Protein AF-A0A943XCW9-F1 (afdb_monomer)

Nearest PDB structures (foldseek):
  4oaa-assembly1_B  TM=2.808E-01  e=7.211E+00  Escherichia coli str. K-12 substr. DH10B
  2y44-assembly1_A  TM=1.946E-01  e=3.742E+00  Trypanosoma congolense

Foldseek 3Di:
DPPQDDQDLLLQVLLVLLVVLLVLLLVLLLVLLQVVLVVCCVPPNNVRSVVSSVVSVVLSVVLSVLSVLLSVLSVCLLPLCLLVSLVSLLVSLVVQLVSSVVSPRPSSVVSSVSSNVSSVSSNVSNVRD

Structure (mmCIF, N/CA/C/O backbone):
data_AF-A0A943XCW9-F1
#
_entry.id   AF-A0A943XCW9-F1
#
loop_
_atom_site.group_PDB
_atom_site.id
_atom_site.type_symbol
_atom_site.label_atom_id
_atom_site.label_alt_id
_atom_site.label_comp_id
_atom_site.label_asym_id
_atom_site.label_entity_id
_atom_site.label_seq_id
_atom_site.pdbx_PDB_ins_code
_atom_site.Cartn_x
_atom_site.Cartn_y
_atom_site.Cartn_z
_atom_site.occupancy
_atom_site.B_iso_or_equiv
_atom_site.auth_seq_id
_atom_site.auth_comp_id
_atom_site.auth_asym_id
_atom_site.auth_atom_id
_atom_site.pdbx_PDB_model_num
ATOM 1 N N . MET A 1 1 ? -22.530 2.216 38.424 1.00 39.50 1 MET A N 1
ATOM 2 C CA . MET A 1 1 ? -21.867 3.118 37.458 1.00 39.50 1 MET A CA 1
ATOM 3 C C . MET A 1 1 ? -21.415 2.290 36.265 1.00 39.50 1 MET A C 1
ATOM 5 O O . MET A 1 1 ? -20.456 1.539 36.386 1.00 39.50 1 MET A O 1
ATOM 9 N N . SER A 1 2 ? -22.151 2.334 35.153 1.00 43.56 2 SER A N 1
ATOM 10 C CA . SER A 1 2 ? -21.731 1.692 33.904 1.00 43.56 2 SER A CA 1
ATOM 11 C C . SER A 1 2 ? -20.503 2.428 33.376 1.00 43.56 2 SER A C 1
ATOM 13 O O . SER A 1 2 ? -20.595 3.605 33.035 1.00 43.56 2 SER A O 1
ATOM 15 N N . GLN A 1 3 ? -19.353 1.760 33.345 1.00 49.34 3 GLN A N 1
ATOM 16 C CA . GLN A 1 3 ? -18.150 2.270 32.693 1.00 49.34 3 GLN A CA 1
ATOM 17 C C . GLN A 1 3 ? -18.465 2.497 31.207 1.00 49.34 3 GLN A C 1
ATOM 19 O O . GLN A 1 3 ? -18.505 1.541 30.432 1.00 49.34 3 GLN A O 1
ATOM 24 N N . GLN A 1 4 ? -18.740 3.743 30.814 1.00 55.06 4 GLN A N 1
ATOM 25 C CA . GLN A 1 4 ? -18.836 4.123 29.408 1.00 55.06 4 GLN A CA 1
ATOM 26 C C . GLN A 1 4 ? -17.469 3.853 28.774 1.00 55.06 4 GLN A C 1
ATOM 28 O O . GLN A 1 4 ? -16.494 4.555 29.031 1.00 55.06 4 GLN A O 1
ATOM 33 N N . LYS A 1 5 ? -17.369 2.778 27.989 1.00 61.38 5 LYS A N 1
ATOM 34 C CA . LYS A 1 5 ? -16.146 2.460 27.253 1.00 61.38 5 LYS A CA 1
ATOM 35 C C . LYS A 1 5 ? -15.984 3.491 26.141 1.00 61.38 5 LYS A C 1
ATOM 37 O O . LYS A 1 5 ? -16.638 3.390 25.108 1.00 61.38 5 LYS A O 1
ATOM 42 N N . GLU A 1 6 ? -15.093 4.457 26.329 1.00 72.25 6 GLU A N 1
ATOM 43 C CA . GLU A 1 6 ? -14.782 5.431 25.284 1.00 72.25 6 GLU A CA 1
ATOM 44 C C . GLU A 1 6 ? -14.224 4.753 24.020 1.00 72.25 6 GLU A C 1
ATOM 46 O O . GLU A 1 6 ? -13.439 3.788 24.063 1.00 72.25 6 GLU A O 1
ATOM 51 N N . LYS A 1 7 ? -14.646 5.271 22.860 1.00 76.00 7 LYS A N 1
ATOM 52 C CA . LYS A 1 7 ? -14.154 4.848 21.545 1.00 76.00 7 LYS A CA 1
ATOM 53 C C . LYS A 1 7 ? -12.719 5.331 21.347 1.00 76.00 7 LYS A C 1
ATOM 55 O O . LYS A 1 7 ? -12.434 6.518 21.482 1.00 76.00 7 LYS A O 1
ATOM 60 N N . SER A 1 8 ? -11.833 4.416 20.960 1.00 81.12 8 SER A N 1
ATOM 61 C CA . SER A 1 8 ? -10.415 4.707 20.759 1.00 81.12 8 SER A CA 1
ATOM 62 C C . SER A 1 8 ? -10.177 5.622 19.560 1.00 81.12 8 SER A C 1
ATOM 64 O O . SER A 1 8 ? -10.786 5.470 18.498 1.00 81.12 8 SER A O 1
ATOM 66 N N . ASN A 1 9 ? -9.218 6.524 19.739 1.00 85.00 9 ASN A N 1
ATOM 67 C CA . ASN A 1 9 ? -8.656 7.417 18.735 1.00 85.00 9 ASN A CA 1
ATOM 68 C C . ASN A 1 9 ? -7.530 6.757 17.907 1.00 85.00 9 ASN A C 1
ATOM 70 O O . ASN A 1 9 ? -6.989 7.374 17.002 1.00 85.00 9 ASN A O 1
ATOM 74 N N . ALA A 1 10 ? -7.175 5.497 18.164 1.00 85.50 10 ALA A N 1
ATOM 75 C CA . ALA A 1 10 ? -6.108 4.828 17.417 1.00 85.50 10 ALA A CA 1
ATOM 76 C C . ALA A 1 10 ? -6.310 4.808 15.880 1.00 85.50 10 ALA A C 1
ATOM 78 O O . ALA A 1 10 ? -5.343 5.086 15.176 1.00 85.50 10 ALA A O 1
ATOM 79 N N . PRO A 1 11 ? -7.517 4.555 15.320 1.00 85.38 11 PRO A N 1
ATOM 80 C CA . PRO A 1 11 ? -7.676 4.425 13.867 1.00 85.38 11 PRO A CA 1
ATOM 81 C C . PRO A 1 11 ? -7.313 5.682 13.065 1.00 85.38 11 PRO A C 1
ATOM 83 O O . PRO A 1 11 ? -6.682 5.563 12.018 1.00 85.38 11 PRO A O 1
ATOM 86 N N . TRP A 1 12 ? -7.661 6.882 13.547 1.00 86.31 12 TRP A N 1
ATOM 87 C CA . TRP A 1 12 ? -7.362 8.130 12.827 1.00 86.31 12 TRP A CA 1
ATOM 88 C C . TRP A 1 12 ? -5.889 8.537 12.962 1.00 86.31 12 TRP A C 1
ATOM 90 O O . TRP A 1 12 ? -5.295 8.954 11.974 1.00 86.31 12 TRP A O 1
ATOM 100 N N . ILE A 1 13 ? -5.272 8.326 14.134 1.00 90.25 13 ILE A N 1
ATOM 101 C CA . ILE A 1 13 ? -3.828 8.546 14.337 1.00 90.25 13 ILE A CA 1
ATOM 102 C C . ILE A 1 13 ? -3.023 7.620 13.418 1.00 90.25 13 ILE A C 1
ATOM 104 O O . ILE A 1 13 ? -2.133 8.072 12.702 1.00 90.25 13 ILE A O 1
ATOM 108 N N . LEU A 1 14 ? -3.379 6.331 13.385 1.00 91.38 14 LEU A N 1
ATOM 109 C CA . LEU A 1 14 ? -2.773 5.361 12.473 1.00 91.38 14 LEU A CA 1
ATOM 110 C C . LEU A 1 14 ? -3.039 5.732 11.008 1.00 91.38 14 LEU A C 1
ATOM 112 O O . LEU A 1 14 ? -2.145 5.611 10.183 1.00 91.38 14 LEU A O 1
ATOM 116 N N . GLY A 1 15 ? -4.219 6.268 10.685 1.00 89.44 15 GLY A N 1
ATOM 117 C CA . GLY A 1 15 ? -4.503 6.821 9.360 1.00 89.44 15 GLY A CA 1
ATOM 118 C C . GLY A 1 15 ? -3.507 7.906 8.943 1.00 89.44 15 GLY A C 1
ATOM 119 O O . GLY A 1 15 ? -2.943 7.823 7.854 1.00 89.44 15 GLY A O 1
ATOM 120 N N . ILE A 1 16 ? -3.245 8.887 9.813 1.00 92.81 16 ILE A N 1
ATOM 121 C CA . ILE A 1 16 ? -2.288 9.976 9.547 1.00 92.81 16 ILE A CA 1
ATOM 122 C C . ILE A 1 16 ? -0.874 9.425 9.333 1.00 92.81 16 ILE A C 1
ATOM 124 O O . ILE A 1 16 ? -0.206 9.807 8.376 1.00 92.81 16 ILE A O 1
ATOM 128 N N . ILE A 1 17 ? -0.430 8.490 10.178 1.00 93.50 17 ILE A N 1
ATOM 129 C CA . ILE A 1 17 ? 0.872 7.825 10.012 1.00 93.50 17 ILE A CA 1
ATOM 130 C C . ILE A 1 17 ? 0.929 7.086 8.665 1.00 93.50 17 ILE A C 1
ATOM 132 O O . ILE A 1 17 ? 1.910 7.208 7.933 1.00 93.50 17 ILE A O 1
ATOM 136 N N . GLY A 1 18 ? -0.141 6.371 8.304 1.00 91.81 18 GLY A N 1
ATOM 137 C CA . GLY A 1 18 ? -0.268 5.685 7.019 1.00 91.81 18 GLY A CA 1
ATOM 138 C C . GLY A 1 18 ? -0.164 6.633 5.822 1.00 91.81 18 GLY A C 1
ATOM 139 O O . GLY A 1 18 ? 0.500 6.302 4.841 1.00 91.81 18 GLY A O 1
ATOM 140 N N . LEU A 1 19 ? -0.724 7.844 5.916 1.00 91.81 19 LEU A N 1
ATOM 141 C CA . LEU A 1 19 ? -0.613 8.858 4.865 1.00 91.81 19 LEU A CA 1
ATOM 142 C C . LEU A 1 19 ? 0.841 9.304 4.651 1.00 91.81 19 LEU A C 1
ATOM 144 O O . LEU A 1 19 ? 1.300 9.353 3.511 1.00 91.81 19 LEU A O 1
ATOM 148 N N . PHE A 1 20 ? 1.590 9.573 5.724 1.00 94.31 20 PHE A N 1
ATOM 149 C CA . PHE A 1 20 ? 3.015 9.908 5.603 1.00 94.31 20 PHE A CA 1
ATOM 150 C C . PHE A 1 20 ? 3.804 8.774 4.946 1.00 94.31 20 PHE A C 1
ATOM 152 O O . PHE A 1 20 ? 4.587 9.011 4.027 1.00 94.31 20 PHE A O 1
ATOM 159 N N . LEU A 1 21 ? 3.549 7.531 5.356 1.00 93.25 21 LEU A N 1
ATOM 160 C CA . LEU A 1 21 ? 4.180 6.359 4.751 1.00 93.25 21 LEU A CA 1
ATOM 161 C C . LEU A 1 21 ? 3.801 6.188 3.273 1.00 93.25 21 LEU A C 1
ATOM 163 O O . LEU A 1 21 ? 4.640 5.767 2.482 1.00 93.25 21 LEU A O 1
ATOM 167 N N . THR A 1 22 ? 2.588 6.580 2.878 1.00 91.12 22 THR A N 1
ATOM 168 C CA . THR A 1 22 ? 2.138 6.567 1.475 1.00 91.12 22 THR A CA 1
ATOM 169 C C . THR A 1 22 ? 2.955 7.532 0.613 1.00 91.12 22 THR A C 1
ATOM 171 O O . THR A 1 22 ? 3.354 7.183 -0.496 1.00 91.12 22 THR A O 1
ATOM 174 N N . ILE A 1 23 ? 3.266 8.726 1.130 1.00 90.75 23 ILE A N 1
ATOM 175 C CA . ILE A 1 23 ? 4.109 9.707 0.424 1.00 90.75 23 ILE A CA 1
ATOM 176 C C . ILE A 1 23 ? 5.522 9.144 0.216 1.00 90.75 23 ILE A C 1
ATOM 178 O O . ILE A 1 23 ? 6.063 9.207 -0.888 1.00 90.75 23 ILE A O 1
ATOM 182 N N . LEU A 1 24 ? 6.105 8.538 1.256 1.00 92.19 24 LEU A N 1
ATOM 183 C CA . LEU A 1 24 ? 7.420 7.894 1.159 1.00 92.19 24 LEU A CA 1
ATOM 184 C C . LEU A 1 24 ? 7.399 6.696 0.196 1.00 92.19 24 LEU A C 1
ATOM 186 O O . LEU A 1 24 ? 8.347 6.491 -0.562 1.00 92.19 24 LEU A O 1
ATOM 190 N N . HIS A 1 25 ? 6.316 5.916 0.208 1.00 90.69 25 HIS A N 1
ATOM 191 C CA . HIS A 1 25 ? 6.121 4.796 -0.705 1.00 90.69 25 HIS A CA 1
ATOM 192 C C . HIS A 1 25 ? 6.099 5.250 -2.165 1.00 90.69 25 HIS A C 1
ATOM 194 O O . HIS A 1 25 ? 6.786 4.641 -2.978 1.00 90.69 25 HIS A O 1
ATOM 200 N N . PHE A 1 26 ? 5.398 6.341 -2.490 1.00 90.12 26 PHE A N 1
ATOM 201 C CA . PHE A 1 26 ? 5.364 6.880 -3.853 1.00 90.12 26 PHE A CA 1
ATOM 202 C C . PHE A 1 26 ? 6.763 7.224 -4.376 1.00 90.12 26 PHE A C 1
ATOM 204 O O . PHE A 1 26 ? 7.130 6.799 -5.470 1.00 90.12 26 PHE A O 1
ATOM 211 N N . ALA A 1 27 ? 7.570 7.928 -3.576 1.00 90.19 27 ALA A N 1
ATOM 212 C CA . ALA A 1 27 ? 8.939 8.268 -3.957 1.00 90.19 27 ALA A CA 1
ATOM 213 C C . ALA A 1 27 ? 9.795 7.011 -4.197 1.00 90.19 27 ALA A C 1
ATOM 215 O O . ALA A 1 27 ? 10.520 6.922 -5.186 1.00 90.19 27 ALA A O 1
ATOM 216 N N . CYS A 1 28 ? 9.672 6.012 -3.319 1.00 89.62 28 CYS A N 1
ATOM 217 C CA . CYS A 1 28 ? 10.381 4.741 -3.446 1.00 89.62 28 CYS A CA 1
ATOM 218 C C . CYS A 1 28 ? 9.946 3.957 -4.697 1.00 89.62 28 CYS A C 1
ATOM 220 O O . CYS A 1 28 ? 10.796 3.479 -5.444 1.00 89.62 28 CYS A O 1
ATOM 222 N N . ALA A 1 29 ? 8.641 3.852 -4.951 1.00 88.69 29 ALA A N 1
ATOM 223 C CA . ALA A 1 29 ? 8.090 3.117 -6.085 1.00 88.69 29 ALA A CA 1
ATOM 224 C C . ALA A 1 29 ? 8.447 3.771 -7.430 1.00 88.69 29 ALA A C 1
ATOM 226 O O . ALA A 1 29 ? 8.763 3.066 -8.391 1.00 88.69 29 ALA A O 1
ATOM 227 N N . PHE A 1 30 ? 8.482 5.107 -7.483 1.00 89.06 30 PHE A N 1
ATOM 228 C CA . PHE A 1 30 ? 8.938 5.850 -8.656 1.00 89.06 30 PHE A CA 1
ATOM 229 C C . PHE A 1 30 ? 10.410 5.556 -8.976 1.00 89.06 30 PHE A C 1
ATOM 231 O O . PHE A 1 30 ? 10.737 5.199 -10.106 1.00 89.06 30 PHE A O 1
ATOM 238 N N . LEU A 1 31 ? 11.294 5.637 -7.973 1.00 89.75 31 LEU A N 1
ATOM 239 C CA . LEU A 1 31 ? 12.722 5.348 -8.146 1.00 89.75 31 LEU A CA 1
ATOM 240 C C . LEU A 1 31 ? 12.971 3.889 -8.556 1.00 89.75 31 LEU A C 1
ATOM 242 O O . LEU A 1 31 ? 13.782 3.634 -9.445 1.00 89.75 31 LEU A O 1
ATOM 246 N N . CYS A 1 32 ? 12.251 2.935 -7.957 1.00 89.38 32 CYS A N 1
ATOM 247 C CA . CYS A 1 32 ? 12.341 1.524 -8.333 1.00 89.38 32 CYS A CA 1
ATOM 248 C C . CYS A 1 32 ? 11.871 1.281 -9.773 1.00 89.38 32 CYS A C 1
ATOM 250 O O . CYS A 1 32 ? 12.554 0.582 -10.520 1.00 89.38 32 CYS A O 1
ATOM 252 N N . SER A 1 33 ? 10.747 1.878 -10.178 1.00 88.44 33 SER A N 1
ATOM 253 C CA . SER A 1 33 ? 10.219 1.743 -11.542 1.00 88.44 33 SER A CA 1
ATOM 254 C C . SER A 1 33 ? 11.174 2.348 -12.572 1.00 88.44 33 SER A C 1
ATOM 256 O O . SER A 1 33 ? 11.465 1.711 -13.581 1.00 88.44 33 SER A O 1
ATOM 258 N N . ALA A 1 34 ? 11.751 3.518 -12.278 1.00 90.00 34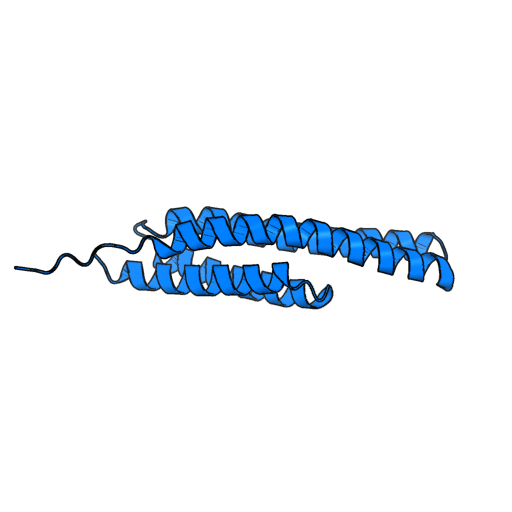 ALA A N 1
ATOM 259 C CA . ALA A 1 34 ? 12.741 4.161 -13.138 1.00 90.00 34 ALA A CA 1
ATOM 260 C C . ALA A 1 34 ? 14.026 3.324 -13.284 1.00 90.00 34 ALA A C 1
ATOM 262 O O . ALA A 1 34 ? 14.530 3.154 -14.394 1.00 90.00 34 ALA A O 1
ATOM 263 N N . GLY A 1 35 ? 14.543 2.758 -12.188 1.00 90.69 35 GLY A N 1
ATOM 264 C CA . GLY A 1 35 ? 15.734 1.901 -12.227 1.00 90.69 35 GLY A CA 1
ATOM 265 C C . GLY A 1 35 ? 15.515 0.607 -13.019 1.00 90.69 35 GLY A C 1
ATOM 266 O O . GLY A 1 35 ? 16.375 0.190 -13.803 1.00 90.69 35 GLY A O 1
ATOM 267 N N . LEU A 1 36 ? 14.340 -0.011 -12.867 1.00 89.12 36 LEU A N 1
ATOM 268 C CA . LEU A 1 36 ? 13.980 -1.215 -13.613 1.00 89.12 36 LEU A CA 1
ATOM 269 C C . LEU A 1 36 ? 13.779 -0.912 -15.106 1.00 89.12 36 LEU A C 1
ATOM 271 O O . LEU A 1 36 ? 14.268 -1.660 -15.954 1.00 89.12 36 LEU A O 1
ATOM 275 N N . ALA A 1 37 ? 13.131 0.213 -15.426 1.00 91.75 37 ALA A N 1
ATOM 276 C CA . ALA A 1 37 ? 12.968 0.689 -16.794 1.00 91.75 37 ALA A CA 1
ATOM 277 C C . ALA A 1 37 ? 14.327 0.951 -17.461 1.00 91.75 37 ALA A C 1
ATOM 279 O O . ALA A 1 37 ? 14.564 0.445 -18.553 1.00 91.75 37 ALA A O 1
ATOM 280 N N . ALA A 1 38 ? 15.262 1.631 -16.788 1.00 92.69 38 ALA A N 1
ATOM 281 C CA . ALA A 1 38 ? 16.605 1.886 -17.318 1.00 92.69 38 ALA A CA 1
ATOM 282 C C . ALA A 1 38 ? 17.374 0.590 -17.636 1.00 92.69 38 ALA A C 1
ATOM 284 O O . ALA A 1 38 ? 18.032 0.487 -18.671 1.00 92.69 38 ALA A O 1
ATOM 285 N N . THR A 1 39 ? 17.238 -0.430 -16.782 1.00 92.75 39 THR A N 1
ATOM 286 C CA . THR A 1 39 ? 17.830 -1.754 -17.030 1.00 92.75 39 THR A CA 1
ATOM 287 C C . THR A 1 39 ? 17.241 -2.389 -18.290 1.00 92.75 39 THR A C 1
ATOM 289 O O . THR A 1 39 ? 17.974 -2.932 -19.113 1.00 92.75 39 THR A O 1
ATOM 292 N N . LYS A 1 40 ? 15.923 -2.273 -18.480 1.00 94.19 40 LYS A N 1
ATOM 293 C CA . LYS A 1 40 ? 15.228 -2.794 -19.660 1.00 94.19 40 LYS A CA 1
ATOM 294 C C . LYS A 1 40 ? 15.573 -2.049 -20.940 1.00 94.19 40 LYS A C 1
ATOM 296 O O . LYS A 1 40 ? 15.718 -2.698 -21.970 1.00 94.19 40 LYS A O 1
ATOM 301 N N . VAL A 1 41 ? 15.797 -0.737 -20.873 1.00 94.50 41 VAL A N 1
ATOM 302 C CA . VAL A 1 41 ? 16.340 0.022 -22.008 1.00 94.50 41 VAL A CA 1
ATOM 303 C C . VAL A 1 41 ? 17.706 -0.532 -22.416 1.00 94.50 41 VAL A C 1
ATOM 305 O O . VAL A 1 41 ? 17.937 -0.771 -23.598 1.00 94.50 41 VAL A O 1
ATOM 308 N N . ALA A 1 42 ? 18.586 -0.806 -21.448 1.00 94.06 42 ALA A N 1
ATOM 309 C CA . ALA A 1 42 ? 19.928 -1.315 -21.721 1.00 94.06 42 ALA A CA 1
ATOM 310 C C . ALA A 1 42 ? 19.946 -2.738 -22.315 1.00 94.06 42 ALA A C 1
ATOM 312 O O . ALA A 1 42 ? 20.848 -3.054 -23.088 1.00 94.06 42 ALA A O 1
ATOM 313 N N . THR A 1 43 ? 18.983 -3.599 -21.966 1.00 95.12 43 THR A N 1
ATOM 314 C CA . THR A 1 43 ? 18.965 -5.006 -22.413 1.00 95.12 43 THR A CA 1
ATOM 315 C C . THR A 1 43 ? 18.042 -5.281 -23.598 1.00 95.12 43 THR A C 1
ATOM 317 O O . THR A 1 43 ? 18.304 -6.193 -24.375 1.00 95.12 43 THR A O 1
ATOM 320 N N . GLU A 1 44 ? 16.933 -4.551 -23.711 1.00 93.81 44 GLU A N 1
ATOM 321 C CA . GLU A 1 44 ? 15.810 -4.859 -24.611 1.00 93.81 44 GLU A CA 1
ATOM 322 C C . GLU A 1 44 ? 15.371 -3.644 -25.459 1.00 93.81 44 GLU A C 1
ATOM 324 O O . GLU A 1 44 ? 14.487 -3.775 -26.306 1.00 93.81 44 GLU A O 1
ATOM 329 N N . GLY A 1 45 ? 16.005 -2.477 -25.280 1.00 94.75 45 GLY A N 1
ATOM 330 C CA . GLY A 1 45 ? 15.723 -1.243 -26.020 1.00 94.75 45 GLY A CA 1
ATOM 331 C C . GLY A 1 45 ? 14.627 -0.365 -25.401 1.00 94.75 45 GLY A C 1
ATOM 332 O O . GLY A 1 45 ? 13.937 -0.751 -24.456 1.00 94.75 45 GLY A O 1
ATOM 333 N N . GLU A 1 46 ? 14.459 0.846 -25.944 1.00 91.88 46 GLU A N 1
ATOM 334 C CA . GLU A 1 46 ? 13.582 1.892 -25.381 1.00 91.88 46 GLU A CA 1
ATOM 335 C C . GLU A 1 46 ? 12.128 1.436 -25.206 1.00 91.88 46 GLU A C 1
ATOM 337 O O . GLU A 1 46 ? 11.555 1.593 -24.130 1.00 91.88 46 GLU A O 1
ATOM 342 N N . ALA A 1 47 ? 11.563 0.751 -26.206 1.00 93.69 47 ALA A N 1
ATOM 343 C CA . ALA A 1 47 ? 10.180 0.275 -26.158 1.00 93.69 47 ALA A CA 1
ATOM 344 C C . ALA A 1 47 ? 9.904 -0.712 -25.003 1.00 93.69 47 ALA A C 1
ATOM 346 O O . ALA A 1 47 ? 8.774 -0.797 -24.518 1.00 93.69 47 ALA A O 1
ATOM 347 N N . ALA A 1 48 ? 10.906 -1.483 -24.566 1.00 91.50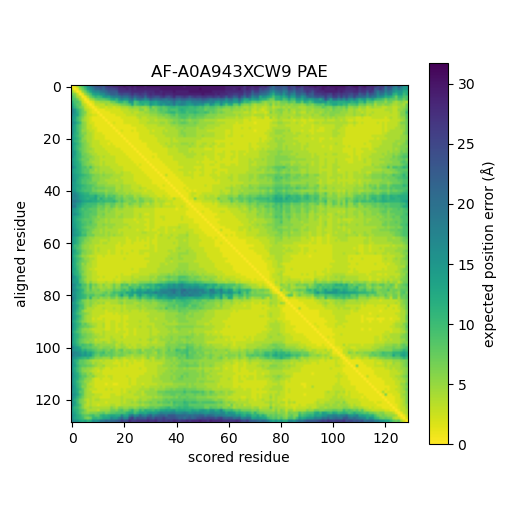 48 ALA A N 1
ATOM 348 C CA . ALA A 1 48 ? 10.779 -2.375 -23.413 1.00 91.50 48 ALA A CA 1
ATOM 349 C C . ALA A 1 48 ? 10.876 -1.609 -22.083 1.00 91.50 48 ALA A C 1
ATOM 351 O O . ALA A 1 48 ? 10.171 -1.943 -21.127 1.00 91.50 48 ALA A O 1
ATOM 352 N N . GLY A 1 49 ? 11.710 -0.566 -22.035 1.00 91.00 49 GLY A N 1
ATOM 353 C CA . GLY A 1 49 ? 11.808 0.354 -20.902 1.00 91.00 49 GLY A CA 1
ATOM 354 C C . GLY A 1 49 ? 10.507 1.111 -20.646 1.00 91.00 49 GLY A C 1
ATOM 355 O O . GLY A 1 49 ? 10.010 1.094 -19.519 1.00 91.00 49 GLY A O 1
ATOM 356 N N . ASP A 1 50 ? 9.911 1.686 -21.693 1.00 91.69 50 ASP A N 1
ATOM 357 C CA . ASP A 1 50 ? 8.657 2.445 -21.599 1.00 91.69 50 ASP A CA 1
ATOM 358 C C . ASP A 1 50 ? 7.509 1.586 -21.064 1.00 91.69 50 ASP A C 1
ATOM 360 O O . ASP A 1 50 ? 6.806 1.982 -20.132 1.00 91.69 50 ASP A O 1
ATOM 364 N N . LYS A 1 51 ? 7.371 0.354 -21.577 1.00 92.38 51 LYS A N 1
ATOM 365 C CA . LYS A 1 51 ? 6.363 -0.603 -21.095 1.00 92.38 51 LYS A CA 1
ATOM 366 C C . LYS A 1 51 ? 6.541 -0.951 -19.620 1.00 92.38 51 LYS A C 1
ATOM 368 O O . LYS A 1 51 ? 5.548 -1.094 -18.908 1.00 92.38 51 LYS A O 1
ATOM 373 N N . MET A 1 52 ? 7.783 -1.099 -19.150 1.00 90.62 52 MET A N 1
ATOM 374 C CA . MET A 1 52 ? 8.024 -1.355 -17.728 1.00 90.62 52 MET A CA 1
ATOM 375 C C . MET A 1 52 ? 7.732 -0.145 -16.856 1.00 90.62 52 MET A C 1
ATOM 377 O O . MET A 1 52 ? 7.184 -0.315 -15.768 1.00 90.62 52 MET A O 1
ATOM 381 N N . MET A 1 53 ? 8.053 1.061 -17.322 1.00 90.44 53 MET A N 1
ATOM 382 C CA . MET A 1 53 ? 7.730 2.281 -16.592 1.00 90.44 53 MET A CA 1
ATOM 383 C C . MET A 1 53 ? 6.212 2.460 -16.470 1.00 90.44 53 MET A C 1
ATOM 385 O O . MET A 1 53 ? 5.712 2.708 -15.375 1.00 90.44 53 MET A O 1
ATOM 389 N N . GLU A 1 54 ? 5.463 2.259 -17.557 1.00 91.75 54 GLU A N 1
ATOM 390 C CA . GLU A 1 54 ? 3.998 2.336 -17.558 1.00 91.75 54 GLU A CA 1
ATOM 391 C C . GLU A 1 54 ? 3.372 1.305 -16.607 1.00 91.75 54 GLU A C 1
ATOM 393 O O . GLU A 1 54 ? 2.549 1.659 -15.758 1.00 91.75 54 GLU A O 1
ATOM 398 N N . ALA A 1 55 ? 3.808 0.042 -16.681 1.00 88.75 55 ALA A N 1
ATOM 399 C CA . ALA A 1 55 ? 3.325 -1.014 -15.794 1.00 88.75 55 ALA A CA 1
ATOM 400 C C . ALA A 1 55 ? 3.658 -0.726 -14.319 1.00 88.75 55 ALA A C 1
ATOM 402 O O . ALA A 1 55 ? 2.794 -0.859 -13.446 1.00 88.75 55 ALA A O 1
ATOM 403 N N . GLY A 1 56 ? 4.890 -0.285 -14.039 1.00 88.25 56 GLY A N 1
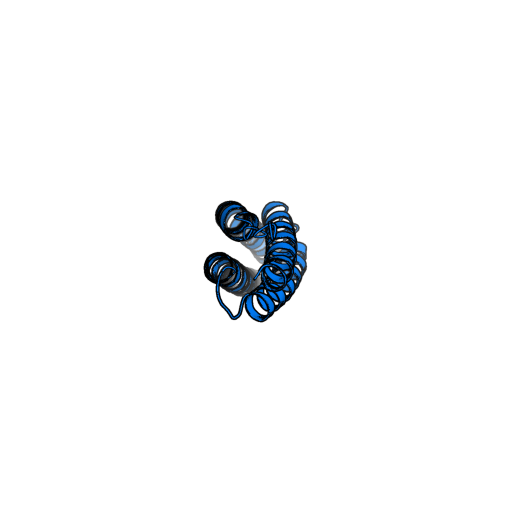ATOM 404 C CA . GLY A 1 56 ? 5.350 0.050 -12.692 1.00 88.25 56 GLY A CA 1
ATOM 405 C C . GLY A 1 56 ? 4.553 1.201 -12.070 1.00 88.25 56 GLY A C 1
ATOM 406 O O . GLY A 1 56 ? 4.046 1.120 -10.942 1.00 88.25 56 GLY A O 1
ATOM 407 N N . MET A 1 57 ? 4.340 2.260 -12.850 1.00 89.00 57 MET A N 1
ATOM 408 C CA . MET A 1 57 ? 3.540 3.408 -12.430 1.00 89.00 57 MET A CA 1
ATOM 409 C C . MET A 1 57 ? 2.061 3.049 -12.258 1.00 89.00 57 MET A C 1
ATOM 411 O O . MET A 1 57 ? 1.447 3.476 -11.279 1.00 89.00 57 MET A O 1
ATOM 415 N N . GLY A 1 58 ? 1.497 2.206 -13.129 1.00 89.19 58 GLY A N 1
ATOM 416 C CA . GLY A 1 58 ? 0.115 1.731 -13.018 1.00 89.19 58 GLY A CA 1
ATOM 417 C C . GLY A 1 58 ? -0.166 1.016 -11.693 1.00 89.19 58 GLY A C 1
ATOM 418 O O . GLY A 1 58 ? -1.129 1.343 -10.994 1.00 89.19 58 GLY A O 1
ATOM 419 N N . VAL A 1 59 ? 0.713 0.092 -11.288 1.00 87.88 59 VAL A N 1
ATOM 420 C CA . VAL A 1 59 ? 0.590 -0.589 -9.986 1.00 87.88 59 VAL A CA 1
ATOM 421 C C . VAL A 1 59 ? 0.781 0.401 -8.834 1.00 87.88 59 VAL A C 1
ATOM 423 O O . VAL A 1 59 ? 0.037 0.346 -7.856 1.00 87.88 59 VAL A O 1
ATOM 426 N N . THR A 1 60 ? 1.726 1.337 -8.951 1.00 89.44 60 THR A N 1
ATOM 427 C CA . THR A 1 60 ? 1.977 2.362 -7.923 1.00 89.44 60 THR A CA 1
ATOM 428 C C . THR A 1 60 ? 0.734 3.218 -7.664 1.00 89.44 60 THR A C 1
ATOM 430 O O . THR A 1 60 ? 0.344 3.412 -6.511 1.00 89.44 60 THR A O 1
ATOM 433 N N . TYR A 1 61 ? 0.055 3.680 -8.717 1.00 91.19 61 TYR A N 1
ATOM 434 C CA . TYR A 1 61 ? -1.183 4.450 -8.578 1.00 91.19 61 TYR A CA 1
ATOM 435 C C . TYR A 1 61 ? -2.308 3.643 -7.933 1.00 91.19 61 TYR A C 1
ATOM 437 O O . TYR A 1 61 ? -3.042 4.180 -7.102 1.00 91.19 61 TYR A O 1
ATOM 445 N N . LEU A 1 62 ? -2.423 2.354 -8.260 1.00 91.81 62 LEU A N 1
ATOM 446 C CA . LEU A 1 62 ? -3.405 1.472 -7.636 1.00 91.81 62 LEU A CA 1
ATOM 447 C C . LEU A 1 62 ? -3.141 1.308 -6.132 1.00 91.81 62 LEU A C 1
ATOM 449 O O . LEU A 1 62 ? -4.068 1.437 -5.331 1.00 91.81 62 LEU A O 1
ATOM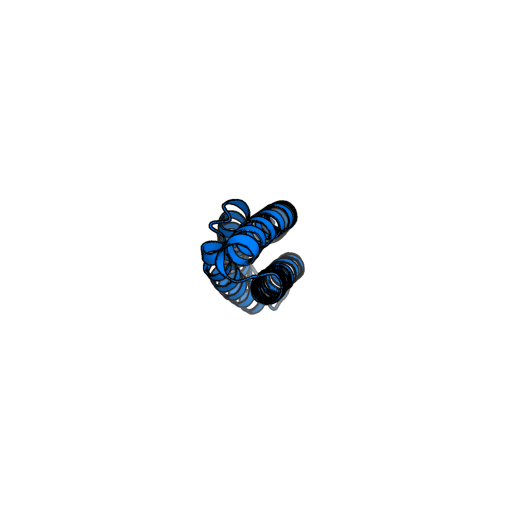 453 N N . VAL A 1 63 ? -1.884 1.095 -5.731 1.00 91.06 63 VAL A N 1
ATOM 454 C CA . VAL A 1 63 ? -1.503 0.994 -4.312 1.00 91.06 63 VAL A CA 1
ATOM 455 C C . VAL A 1 63 ? -1.804 2.293 -3.567 1.00 91.06 63 VAL A C 1
ATOM 457 O O . VAL A 1 63 ? -2.409 2.256 -2.495 1.00 91.06 63 VAL A O 1
ATOM 460 N N . ILE A 1 64 ? -1.461 3.445 -4.148 1.00 91.25 64 ILE A N 1
ATOM 461 C CA . ILE A 1 64 ? -1.754 4.758 -3.557 1.00 91.25 64 ILE A CA 1
ATOM 462 C C . ILE A 1 64 ? -3.258 4.976 -3.428 1.00 91.25 64 ILE A C 1
ATOM 464 O O . ILE A 1 64 ? -3.713 5.414 -2.374 1.00 91.25 64 ILE A O 1
ATOM 468 N N . GLY A 1 65 ? -4.041 4.624 -4.450 1.00 93.06 65 GLY A N 1
ATOM 469 C CA . GLY A 1 65 ? -5.500 4.705 -4.398 1.00 93.06 65 GLY A CA 1
ATOM 470 C C . GLY A 1 65 ? -6.082 3.904 -3.231 1.00 93.06 65 GLY A C 1
ATOM 471 O O . GLY A 1 65 ? -6.930 4.410 -2.494 1.00 93.06 65 GLY A O 1
ATOM 472 N N . ILE A 1 66 ? -5.572 2.690 -2.998 1.00 93.62 66 ILE A N 1
ATOM 473 C CA . ILE A 1 66 ? -5.972 1.851 -1.859 1.00 93.62 66 ILE A CA 1
ATOM 474 C C . ILE A 1 66 ? -5.551 2.486 -0.527 1.00 93.62 66 ILE A C 1
ATOM 476 O O . ILE A 1 66 ? -6.362 2.548 0.397 1.00 93.62 66 ILE A O 1
ATOM 480 N N . MET A 1 67 ? -4.317 2.982 -0.407 1.00 92.56 67 MET A N 1
ATOM 481 C CA . MET A 1 67 ? -3.833 3.610 0.829 1.00 92.56 67 MET A CA 1
ATOM 482 C C . MET A 1 67 ? -4.613 4.886 1.173 1.00 92.56 67 MET A C 1
ATOM 484 O O . MET A 1 67 ? -5.013 5.077 2.322 1.00 92.56 67 MET A O 1
ATOM 488 N N . VAL A 1 68 ? -4.918 5.722 0.178 1.00 93.31 68 VAL A N 1
ATOM 489 C CA . VAL A 1 68 ? -5.757 6.918 0.346 1.00 93.31 68 VAL A CA 1
ATOM 490 C C . VAL A 1 68 ? -7.177 6.533 0.758 1.00 93.31 68 VAL A C 1
ATOM 492 O O . VAL A 1 68 ? -7.736 7.143 1.671 1.00 93.31 68 VAL A O 1
ATOM 495 N N . LEU A 1 69 ? -7.757 5.488 0.161 1.00 93.62 69 LEU A N 1
ATOM 496 C CA . LEU A 1 69 ? -9.059 4.976 0.584 1.00 93.62 69 LEU A CA 1
ATOM 497 C C . LEU A 1 69 ? -9.023 4.512 2.049 1.00 93.62 69 LEU A C 1
ATOM 499 O O . LEU A 1 69 ? -9.897 4.885 2.831 1.00 93.62 69 LEU A O 1
ATOM 503 N N . CYS A 1 70 ? -7.996 3.761 2.453 1.00 92.94 70 CYS A N 1
ATOM 504 C CA . CYS A 1 70 ? -7.801 3.346 3.842 1.00 92.94 70 CYS A CA 1
ATOM 505 C C . CYS A 1 70 ? -7.649 4.544 4.793 1.00 92.94 70 CYS A C 1
ATOM 507 O O . CYS A 1 70 ? -8.228 4.531 5.878 1.00 92.94 70 CYS A O 1
ATOM 509 N N . PHE A 1 71 ? -6.935 5.596 4.381 1.00 92.62 71 PHE A N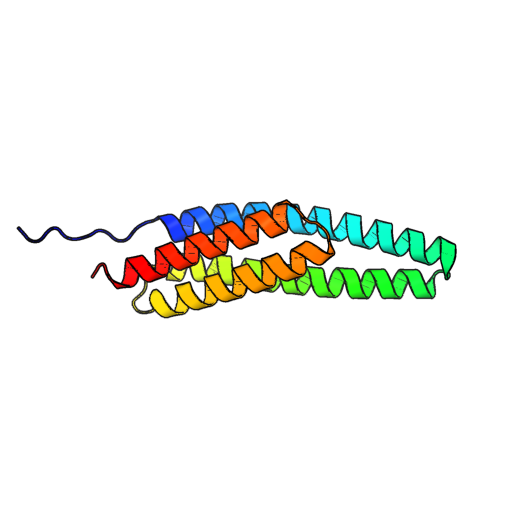 1
ATOM 510 C CA . PHE A 1 71 ? -6.824 6.850 5.131 1.00 92.62 71 PHE A CA 1
ATOM 511 C C . PHE A 1 71 ? -8.185 7.526 5.331 1.00 92.62 71 PHE A C 1
ATOM 513 O O . PHE A 1 71 ? -8.519 7.914 6.449 1.00 92.62 71 PHE A O 1
ATOM 520 N N . ILE A 1 72 ? -9.003 7.622 4.282 1.00 92.25 72 ILE A N 1
ATOM 521 C CA . ILE A 1 72 ? -10.354 8.187 4.380 1.00 92.25 72 ILE A CA 1
ATOM 522 C C . ILE A 1 72 ? -11.212 7.339 5.334 1.00 92.25 72 ILE A C 1
ATOM 524 O O . ILE A 1 72 ? -11.878 7.873 6.225 1.00 92.25 72 ILE A O 1
ATOM 528 N N . LEU A 1 73 ? -11.150 6.009 5.211 1.00 89.81 73 LEU A N 1
ATOM 529 C CA . LEU A 1 73 ? -11.880 5.075 6.074 1.00 89.81 73 LEU A CA 1
ATOM 530 C C . LEU A 1 73 ? -11.471 5.179 7.552 1.00 89.81 73 LEU A C 1
ATOM 532 O O . LEU A 1 73 ? -12.332 5.009 8.423 1.00 89.81 73 LEU A O 1
ATOM 536 N N . SER A 1 74 ? -10.217 5.533 7.856 1.00 88.88 74 SER A N 1
ATOM 537 C CA . SER A 1 74 ? -9.748 5.761 9.230 1.00 88.88 74 SER A CA 1
ATOM 538 C C . SER A 1 74 ? -10.575 6.804 9.994 1.00 88.88 74 SER A C 1
ATOM 540 O O . SER A 1 74 ? -10.767 6.657 11.204 1.00 88.88 74 SER A O 1
ATOM 542 N N . PHE A 1 75 ? -11.122 7.824 9.321 1.00 86.94 75 PHE A N 1
ATOM 543 C CA . PHE A 1 75 ? -11.983 8.835 9.956 1.00 86.94 75 PHE A CA 1
ATOM 544 C C . PHE A 1 75 ? -13.389 8.308 10.262 1.00 86.94 75 PHE A C 1
ATOM 546 O O . PHE A 1 75 ? -13.998 8.674 11.270 1.00 86.94 75 PHE A O 1
ATOM 553 N N . PHE A 1 76 ? -13.893 7.380 9.448 1.00 83.75 76 PHE A N 1
ATOM 554 C CA . PHE A 1 76 ? -15.221 6.785 9.620 1.00 83.75 76 PHE A CA 1
ATOM 555 C C . PHE A 1 76 ? -15.266 5.662 10.669 1.00 83.75 76 PHE A C 1
ATOM 557 O O . PHE A 1 76 ? -16.341 5.148 10.988 1.00 83.75 76 PHE A O 1
ATOM 564 N N . CYS A 1 77 ? -14.131 5.335 11.290 1.00 76.50 77 CYS A N 1
ATOM 565 C CA . CYS A 1 77 ? -13.993 4.271 12.288 1.00 76.50 77 CYS A CA 1
ATOM 566 C C . CYS A 1 77 ? -14.699 4.540 13.632 1.00 76.50 77 CYS A C 1
ATOM 568 O O . CYS A 1 77 ? -14.790 3.645 14.474 1.00 76.50 77 CYS A O 1
ATOM 570 N N . LYS A 1 78 ? -15.215 5.755 13.860 1.00 74.81 78 LYS A N 1
ATOM 571 C CA . LYS A 1 78 ? -16.100 6.070 15.000 1.00 74.81 78 LYS A CA 1
ATOM 572 C C . LYS A 1 78 ? -17.594 5.936 14.676 1.00 74.81 78 LYS A C 1
ATOM 574 O O . LYS A 1 78 ? -18.410 5.950 15.606 1.00 74.81 78 LYS A O 1
ATOM 579 N N . SER A 1 79 ? -17.950 5.797 13.397 1.00 77.62 79 SER A N 1
ATOM 580 C CA . SER A 1 79 ? -19.338 5.753 12.926 1.00 77.62 79 SER A CA 1
ATOM 581 C C . SER A 1 79 ? -20.064 4.460 13.327 1.00 77.62 79 SER A C 1
ATOM 583 O O . SER A 1 79 ? -19.459 3.501 13.807 1.00 77.62 79 SER A O 1
ATOM 585 N N . LYS A 1 80 ? -21.382 4.411 13.085 1.00 70.81 80 LYS A N 1
ATOM 586 C CA . LYS A 1 80 ? -22.228 3.217 13.286 1.00 70.81 80 LYS A CA 1
ATOM 587 C C . LYS A 1 80 ? -21.777 2.016 12.431 1.00 70.81 80 LYS A C 1
ATOM 589 O O . LYS A 1 80 ? -22.109 0.882 12.754 1.00 70.81 80 LYS A O 1
ATOM 594 N N . SER A 1 81 ? -20.986 2.267 11.382 1.00 81.19 81 SER A N 1
ATOM 595 C CA . SER A 1 81 ? -20.447 1.268 10.450 1.00 81.19 81 SER A CA 1
ATOM 596 C C . SER A 1 81 ? -18.973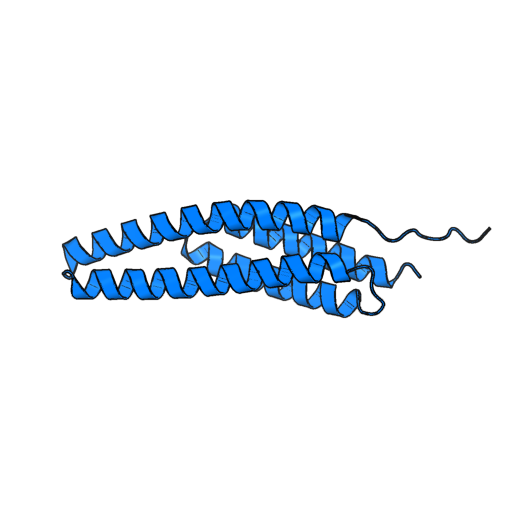 0.915 10.721 1.00 81.19 81 SER A C 1
ATOM 598 O O . SER A 1 81 ? -18.285 0.407 9.836 1.00 81.19 81 SER A O 1
ATOM 600 N N . SER A 1 82 ? -18.460 1.158 11.938 1.00 82.06 82 SER A N 1
ATOM 601 C CA . SER A 1 82 ? -17.033 0.956 12.255 1.00 82.06 82 SER A CA 1
ATOM 602 C C . SER A 1 82 ? -16.524 -0.460 11.941 1.00 82.06 82 SER A C 1
ATOM 604 O O . SER A 1 82 ? -15.384 -0.643 11.517 1.00 82.06 82 SER A O 1
ATOM 606 N N . ARG A 1 83 ? -17.387 -1.478 12.061 1.00 86.25 83 ARG A N 1
ATOM 607 C CA . ARG A 1 83 ? -17.056 -2.860 11.692 1.00 86.25 83 ARG A CA 1
ATOM 608 C C . ARG A 1 83 ? -16.746 -2.999 10.200 1.00 86.25 83 ARG A C 1
ATOM 610 O O . ARG A 1 83 ? -15.722 -3.580 9.854 1.00 86.25 83 ARG A O 1
ATOM 617 N N . THR A 1 84 ? -17.598 -2.461 9.332 1.00 87.25 84 THR A N 1
ATOM 618 C CA . THR A 1 84 ? -17.424 -2.539 7.875 1.00 87.25 84 THR A CA 1
ATOM 619 C C . THR A 1 84 ? -16.206 -1.738 7.434 1.00 87.25 84 THR A C 1
ATOM 621 O O . THR A 1 84 ? -15.385 -2.249 6.679 1.00 87.25 84 THR A O 1
ATOM 624 N N . THR A 1 85 ? -16.024 -0.524 7.969 1.00 89.50 85 THR A N 1
ATOM 625 C CA . THR A 1 85 ? -14.835 0.290 7.669 1.00 89.50 85 THR A CA 1
ATOM 626 C C . THR A 1 85 ? -13.552 -0.402 8.120 1.00 89.50 85 THR A C 1
ATOM 628 O O . THR A 1 85 ? -12.568 -0.395 7.391 1.00 89.50 85 THR A O 1
ATOM 631 N N . GLY A 1 86 ? -13.566 -1.061 9.284 1.00 88.75 86 GLY A N 1
ATOM 632 C CA . GLY A 1 86 ? -12.410 -1.798 9.787 1.00 88.75 86 GLY A CA 1
ATOM 633 C C . GLY A 1 86 ? -12.055 -3.020 8.940 1.00 88.75 86 GLY A C 1
ATOM 634 O O . GLY A 1 86 ? -10.880 -3.241 8.667 1.00 88.75 86 GLY A O 1
ATOM 635 N N . VAL A 1 87 ? -13.049 -3.779 8.463 1.00 92.56 87 VAL A N 1
ATOM 636 C CA . VAL A 1 87 ? -12.819 -4.906 7.537 1.00 92.56 87 VAL A CA 1
ATOM 637 C C . VAL A 1 87 ? -12.234 -4.417 6.211 1.00 92.56 87 VAL A C 1
ATOM 639 O O . VAL A 1 87 ? -11.257 -4.990 5.735 1.00 92.56 87 VAL A O 1
ATOM 642 N N . LEU A 1 88 ? -12.776 -3.334 5.644 1.00 93.19 88 LEU A N 1
ATOM 643 C CA . LEU A 1 88 ? -12.252 -2.740 4.411 1.00 93.19 88 LEU A CA 1
ATOM 644 C C . LEU A 1 88 ? -10.809 -2.247 4.577 1.00 93.19 88 LEU A C 1
ATOM 646 O O . LEU A 1 88 ? -9.995 -2.473 3.690 1.00 93.19 88 LEU A O 1
ATOM 650 N N . MET A 1 89 ? -10.466 -1.645 5.720 1.00 92.94 89 MET A N 1
ATOM 651 C CA . MET A 1 89 ? -9.087 -1.238 6.015 1.00 92.94 89 MET A CA 1
ATOM 652 C C . MET A 1 89 ? -8.127 -2.424 6.136 1.00 92.94 89 MET A C 1
ATOM 654 O O . MET A 1 89 ? -6.993 -2.325 5.681 1.00 92.94 89 MET A O 1
ATOM 658 N N . ILE A 1 90 ? -8.560 -3.545 6.724 1.00 94.62 90 ILE A N 1
ATOM 659 C CA . ILE A 1 90 ? -7.735 -4.761 6.799 1.00 94.62 90 ILE A CA 1
ATOM 660 C C . ILE A 1 90 ? -7.484 -5.307 5.393 1.00 94.62 90 ILE A C 1
ATOM 662 O O . ILE A 1 90 ? -6.337 -5.567 5.041 1.00 94.62 90 ILE A O 1
ATOM 666 N N . LEU A 1 91 ? -8.533 -5.438 4.576 1.00 94.94 91 LEU A N 1
ATOM 667 C CA . LEU A 1 91 ? -8.403 -5.911 3.196 1.00 94.94 91 LEU A CA 1
ATOM 668 C C . LEU A 1 91 ? -7.516 -4.974 2.369 1.00 94.94 91 LEU A C 1
ATOM 670 O O . LEU A 1 91 ? -6.589 -5.436 1.709 1.00 94.94 91 LEU A O 1
ATOM 674 N N . GLY A 1 92 ? -7.746 -3.664 2.461 1.00 93.00 92 GLY A N 1
ATOM 675 C CA . GLY A 1 92 ? -6.929 -2.662 1.785 1.00 93.00 92 GLY A CA 1
ATOM 676 C C . GLY A 1 92 ? -5.473 -2.687 2.249 1.00 93.00 92 GLY A C 1
ATOM 677 O O . GLY A 1 92 ? -4.576 -2.647 1.416 1.00 93.00 92 GLY A O 1
ATOM 678 N N . GLY A 1 93 ? -5.217 -2.838 3.552 1.00 92.56 93 GLY A N 1
ATOM 679 C CA . GLY A 1 93 ? -3.869 -2.975 4.108 1.00 92.56 93 GLY A CA 1
ATOM 680 C C . GLY A 1 93 ? -3.139 -4.231 3.622 1.00 92.56 93 GLY A C 1
ATOM 681 O O . GLY A 1 93 ? -1.963 -4.149 3.275 1.00 92.56 93 GLY A O 1
ATOM 682 N N . ILE A 1 94 ? -3.835 -5.372 3.529 1.00 94.62 94 ILE A N 1
ATOM 683 C CA . ILE A 1 94 ? -3.277 -6.623 2.987 1.00 94.62 94 ILE A CA 1
ATOM 684 C C . ILE A 1 94 ? -2.935 -6.463 1.505 1.00 94.62 94 ILE A C 1
ATOM 686 O O . ILE A 1 94 ? -1.821 -6.791 1.104 1.00 94.62 94 ILE A O 1
ATOM 690 N N . VAL A 1 95 ? -3.862 -5.941 0.696 1.00 93.12 95 VAL A N 1
ATOM 691 C CA . VAL A 1 95 ? -3.640 -5.757 -0.747 1.00 93.12 95 VAL A CA 1
ATOM 692 C C . VAL A 1 95 ? -2.517 -4.749 -0.996 1.00 93.12 95 VAL A C 1
ATOM 694 O O . VAL A 1 95 ? -1.601 -5.034 -1.763 1.00 93.12 95 VAL A O 1
ATOM 697 N N . ALA A 1 96 ? -2.536 -3.604 -0.310 1.00 90.50 96 ALA A N 1
ATOM 698 C CA . ALA A 1 96 ? -1.491 -2.590 -0.422 1.00 90.50 96 ALA A CA 1
ATOM 699 C C . ALA A 1 96 ? -0.120 -3.130 0.013 1.00 90.50 96 ALA A C 1
ATOM 701 O O . ALA A 1 96 ? 0.876 -2.886 -0.666 1.00 90.50 96 ALA A O 1
ATOM 702 N N . GLY A 1 97 ? -0.063 -3.905 1.101 1.00 90.62 97 GLY A N 1
ATOM 703 C CA . GLY A 1 97 ? 1.161 -4.558 1.564 1.00 90.62 97 GLY A CA 1
ATOM 704 C C . GLY A 1 97 ? 1.690 -5.589 0.564 1.00 90.62 97 GLY A C 1
ATOM 705 O O . GLY A 1 97 ? 2.861 -5.537 0.200 1.00 90.62 97 GLY A O 1
ATOM 706 N N . ALA A 1 98 ? 0.827 -6.474 0.056 1.00 89.56 98 ALA A N 1
ATOM 707 C CA . ALA A 1 98 ? 1.201 -7.497 -0.921 1.00 89.56 98 ALA A CA 1
ATOM 708 C C . ALA A 1 98 ? 1.739 -6.887 -2.224 1.00 89.56 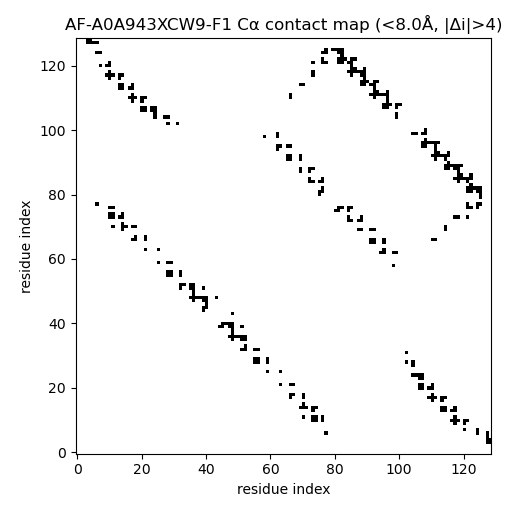98 ALA A C 1
ATOM 710 O O . ALA A 1 98 ? 2.752 -7.341 -2.749 1.00 89.56 98 AL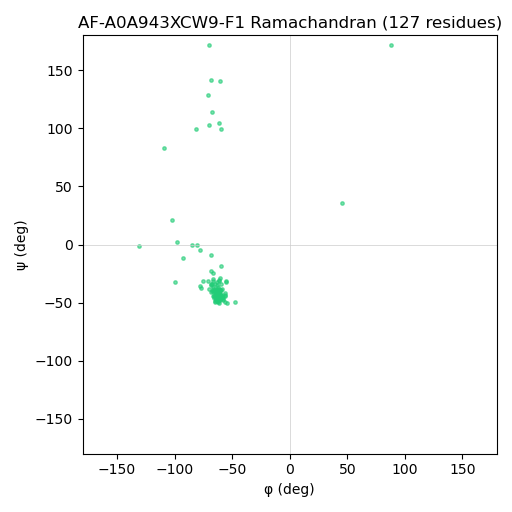A A O 1
ATOM 711 N N . LEU A 1 99 ? 1.106 -5.823 -2.720 1.00 87.81 99 LEU A N 1
ATOM 712 C CA . LEU A 1 99 ? 1.582 -5.103 -3.902 1.00 87.81 99 LEU A CA 1
ATOM 713 C C . LEU A 1 99 ? 2.867 -4.310 -3.621 1.00 87.81 99 LEU A C 1
ATOM 715 O O . LEU A 1 99 ? 3.729 -4.210 -4.489 1.00 87.81 99 LEU A O 1
ATOM 719 N N . SER A 1 100 ? 3.052 -3.811 -2.396 1.00 87.62 100 SER A N 1
ATOM 720 C CA . SER A 1 100 ? 4.295 -3.142 -1.984 1.00 87.62 100 SER A CA 1
ATOM 721 C C . SER A 1 100 ? 5.497 -4.094 -1.929 1.00 87.62 100 SER A C 1
ATOM 723 O O . SER A 1 100 ? 6.630 -3.635 -2.090 1.00 87.62 100 SER A O 1
ATOM 725 N N . CYS A 1 101 ? 5.276 -5.407 -1.757 1.00 85.19 101 CYS A N 1
ATOM 726 C CA . CYS A 1 101 ? 6.336 -6.418 -1.847 1.00 85.19 101 CYS A CA 1
ATOM 727 C C . CYS A 1 101 ? 6.990 -6.459 -3.233 1.00 85.19 101 CYS A C 1
ATOM 729 O O . CYS A 1 101 ? 8.184 -6.732 -3.314 1.00 85.19 101 CYS A O 1
ATOM 731 N N . VAL A 1 102 ? 6.245 -6.160 -4.306 1.00 77.38 102 VAL A N 1
ATOM 732 C CA . VAL A 1 102 ? 6.770 -6.155 -5.686 1.00 77.38 102 VAL A CA 1
ATOM 733 C C . VAL A 1 102 ? 7.914 -5.147 -5.835 1.00 77.38 102 VAL A C 1
ATOM 735 O O . VAL A 1 102 ? 8.886 -5.409 -6.535 1.00 77.38 102 VAL A O 1
ATOM 738 N N . TYR A 1 103 ? 7.830 -4.029 -5.114 1.00 72.75 103 TYR A N 1
ATOM 739 C CA . TYR A 1 103 ? 8.844 -2.972 -5.104 1.00 72.75 103 TYR A CA 1
ATOM 740 C C . TYR A 1 103 ? 9.815 -3.067 -3.924 1.00 72.75 103 TYR A C 1
ATOM 742 O O . TYR A 1 103 ? 10.631 -2.166 -3.749 1.00 72.75 103 TYR A O 1
ATOM 750 N N . LEU A 1 104 ? 9.689 -4.096 -3.071 1.00 81.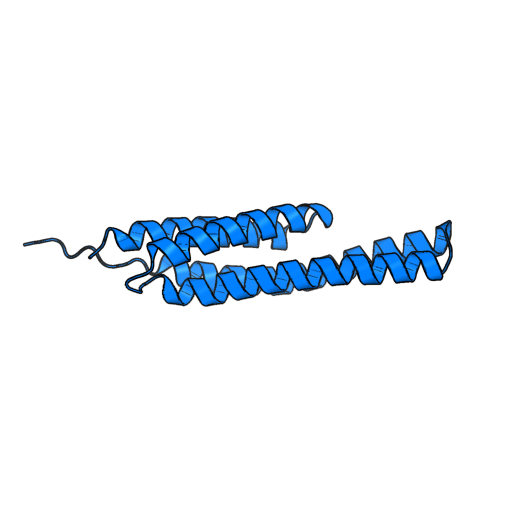06 104 LEU A N 1
ATOM 751 C CA . LEU A 1 104 ? 10.389 -4.199 -1.781 1.00 81.06 104 LEU A CA 1
ATOM 752 C C . LEU A 1 104 ? 10.329 -2.888 -0.973 1.00 81.06 104 LEU A C 1
ATOM 754 O O . LEU A 1 104 ? 11.270 -2.498 -0.279 1.00 81.06 104 LEU A O 1
ATOM 758 N N . SER A 1 105 ? 9.199 -2.186 -1.070 1.00 86.50 105 SER A N 1
ATOM 759 C CA . SER A 1 105 ? 9.061 -0.860 -0.489 1.00 86.50 105 SER A CA 1
ATOM 760 C C . SER A 1 105 ? 8.739 -0.973 0.998 1.00 86.50 105 SER A C 1
ATOM 762 O O . SER A 1 105 ? 7.585 -1.158 1.389 1.00 86.50 105 SER A O 1
ATOM 764 N N . ILE A 1 106 ? 9.766 -0.817 1.837 1.00 89.69 106 ILE A N 1
ATOM 765 C CA . ILE A 1 106 ? 9.648 -0.760 3.303 1.00 89.69 106 ILE A CA 1
ATOM 766 C C . ILE A 1 106 ? 8.531 0.196 3.768 1.00 89.69 106 ILE A C 1
ATOM 768 O O . ILE A 1 106 ? 7.702 -0.235 4.575 1.00 89.69 106 ILE A O 1
ATOM 772 N N . PRO A 1 107 ? 8.430 1.454 3.280 1.00 90.00 107 PRO A N 1
ATOM 773 C CA . PRO A 1 107 ? 7.350 2.344 3.707 1.00 90.00 107 PRO A CA 1
ATOM 774 C C . PRO A 1 107 ? 5.964 1.844 3.280 1.00 90.00 107 PRO A C 1
ATOM 776 O O . PRO A 1 107 ? 5.012 1.992 4.044 1.00 90.00 107 PRO A O 1
ATOM 779 N N . GLY A 1 108 ? 5.844 1.192 2.119 1.00 89.00 108 GLY A N 1
ATOM 780 C CA . GLY A 1 108 ? 4.575 0.612 1.674 1.00 89.00 108 GLY A CA 1
ATOM 781 C C . GLY A 1 108 ? 4.125 -0.570 2.537 1.00 89.00 108 GLY A C 1
ATOM 782 O O . GLY A 1 108 ? 2.959 -0.661 2.925 1.00 89.00 108 GLY A O 1
ATOM 783 N N . LEU A 1 109 ? 5.070 -1.425 2.938 1.00 91.38 109 LEU A N 1
ATOM 784 C CA . LEU A 1 109 ? 4.820 -2.510 3.892 1.00 91.38 109 LEU A CA 1
ATOM 785 C C . LEU A 1 109 ? 4.410 -1.972 5.263 1.00 91.38 109 LEU A C 1
ATOM 787 O O . LEU A 1 109 ? 3.424 -2.432 5.842 1.00 91.38 109 LEU A O 1
ATOM 791 N N . ALA A 1 110 ? 5.130 -0.966 5.764 1.00 93.31 110 ALA A N 1
ATOM 792 C CA . ALA A 1 110 ? 4.804 -0.310 7.022 1.00 93.31 110 ALA A CA 1
ATOM 793 C C . ALA A 1 110 ? 3.394 0.305 6.985 1.00 93.31 110 ALA A C 1
ATOM 795 O O . ALA A 1 110 ? 2.625 0.115 7.927 1.00 93.31 110 ALA A O 1
ATOM 796 N N . ALA A 1 111 ? 3.016 0.968 5.885 1.00 90.81 111 ALA A N 1
ATOM 797 C CA . ALA A 1 111 ? 1.667 1.501 5.697 1.00 90.81 111 ALA A CA 1
ATOM 798 C C . ALA A 1 111 ? 0.610 0.385 5.736 1.00 90.81 111 ALA A C 1
ATOM 800 O O . ALA A 1 111 ? -0.404 0.521 6.423 1.00 90.81 111 ALA A O 1
ATOM 801 N N . GLY A 1 112 ? 0.873 -0.747 5.073 1.00 90.94 112 GLY A N 1
ATOM 802 C CA . GLY A 1 112 ? 0.017 -1.934 5.114 1.00 90.94 112 GLY A CA 1
ATOM 803 C C . GLY A 1 112 ? -0.260 -2.411 6.543 1.00 90.94 112 GLY A C 1
ATOM 804 O O . GLY A 1 112 ? -1.423 -2.557 6.926 1.00 90.94 112 GLY A O 1
ATOM 805 N N . PHE A 1 113 ? 0.783 -2.567 7.367 1.00 93.06 113 PHE A N 1
ATOM 806 C CA . PHE A 1 113 ? 0.635 -2.942 8.780 1.00 93.06 113 PHE A CA 1
ATOM 807 C C . PHE A 1 113 ? -0.138 -1.900 9.591 1.00 93.06 113 PHE A C 1
ATOM 809 O O . PHE A 1 113 ? -1.014 -2.257 10.381 1.00 93.06 113 PHE A O 1
ATOM 816 N N . VAL A 1 114 ? 0.147 -0.614 9.385 1.00 94.25 114 VAL A N 1
ATOM 817 C CA . VAL A 1 114 ? -0.540 0.488 10.069 1.00 94.25 114 VAL A CA 1
ATOM 818 C C . VAL A 1 114 ? -2.046 0.464 9.785 1.00 94.25 114 VAL A C 1
ATOM 820 O O . VAL A 1 114 ? -2.844 0.565 10.722 1.00 94.25 114 VAL A O 1
ATOM 823 N N . TYR A 1 115 ? -2.460 0.250 8.532 1.00 93.00 115 TYR A N 1
ATOM 824 C CA . TYR A 1 115 ? -3.879 0.120 8.182 1.00 93.00 115 TYR A CA 1
ATOM 825 C C . TYR A 1 115 ? -4.515 -1.159 8.736 1.00 93.00 115 TYR A C 1
ATOM 827 O O . TYR A 1 115 ? -5.669 -1.124 9.169 1.00 93.00 115 TYR A O 1
ATOM 835 N N . LEU A 1 116 ? -3.758 -2.255 8.824 1.00 92.88 116 LEU A N 1
ATOM 836 C CA . LEU A 1 116 ? -4.191 -3.506 9.453 1.00 92.88 116 LEU A CA 1
ATOM 837 C C . LEU A 1 116 ? -4.520 -3.295 10.942 1.00 92.88 116 LEU A C 1
ATOM 839 O O . LEU A 1 116 ? -5.624 -3.613 11.394 1.00 92.88 116 LEU A O 1
ATOM 843 N N . PHE A 1 117 ? -3.612 -2.670 11.698 1.00 92.31 117 PHE A N 1
ATOM 844 C CA . PHE A 1 117 ? -3.832 -2.336 13.111 1.00 92.31 117 PHE A CA 1
ATOM 845 C C . PHE A 1 117 ? -4.920 -1.270 13.309 1.00 92.31 117 PHE A C 1
ATOM 847 O O . PHE A 1 117 ? -5.691 -1.337 14.276 1.00 92.31 117 PHE A O 1
ATOM 854 N N . GLY A 1 118 ? -5.034 -0.315 12.381 1.00 88.94 118 GLY A N 1
ATOM 855 C CA . GLY A 1 118 ? -6.118 0.668 12.350 1.00 88.94 118 GLY A CA 1
ATOM 856 C C . GLY A 1 118 ? -7.486 0.006 12.179 1.00 88.94 118 GLY A C 1
ATOM 857 O O . GLY A 1 118 ? -8.422 0.316 12.920 1.00 88.94 118 GLY A O 1
ATOM 858 N N . GLY A 1 119 ? -7.583 -0.975 11.279 1.00 88.38 119 GLY A N 1
ATOM 859 C CA . GLY A 1 119 ? -8.791 -1.757 11.039 1.00 88.38 119 GLY A CA 1
ATOM 860 C C . GLY A 1 119 ? -9.196 -2.628 12.231 1.00 88.38 119 GLY A C 1
ATOM 861 O O . GLY A 1 119 ? -10.356 -2.595 12.645 1.00 88.38 119 GLY A O 1
ATOM 862 N N . ILE A 1 120 ? -8.244 -3.324 12.868 1.00 89.94 120 ILE A N 1
ATOM 863 C CA . ILE A 1 120 ? -8.490 -4.080 14.115 1.00 89.94 120 ILE A CA 1
ATOM 864 C C . ILE A 1 120 ? -9.018 -3.147 15.216 1.00 89.94 120 ILE A C 1
ATOM 866 O O . ILE A 1 120 ? -10.011 -3.450 15.885 1.00 89.94 120 ILE A O 1
ATOM 870 N N . SER A 1 121 ? -8.393 -1.978 15.376 1.00 87.44 121 SER A N 1
ATOM 871 C CA . SER A 1 121 ? -8.826 -0.963 16.342 1.00 87.44 121 SER A CA 1
ATOM 872 C C . SER A 1 121 ? -10.242 -0.449 16.048 1.00 87.44 121 SER A C 1
ATOM 874 O O . SER A 1 121 ? -11.038 -0.259 16.969 1.00 87.44 121 SER A O 1
ATOM 876 N N . SER A 1 122 ? -10.591 -0.287 14.770 1.00 86.81 122 SER A N 1
ATOM 877 C CA . SER A 1 122 ? -11.926 0.116 14.319 1.00 86.81 122 SER A CA 1
ATOM 878 C C . SER A 1 122 ? -13.008 -0.928 14.627 1.00 86.81 122 SER A C 1
ATOM 880 O O . SER A 1 122 ? -14.067 -0.600 15.170 1.00 86.81 122 SER A O 1
ATOM 882 N N . ILE A 1 123 ? -12.720 -2.212 14.388 1.00 86.94 123 ILE A N 1
ATOM 883 C CA . ILE A 1 123 ? -13.625 -3.322 14.729 1.00 86.94 123 ILE A CA 1
ATOM 884 C C . ILE A 1 123 ? -13.857 -3.379 16.244 1.00 86.94 123 ILE A C 1
ATOM 886 O O . ILE A 1 123 ? -14.987 -3.566 16.699 1.00 86.94 123 ILE A O 1
ATOM 890 N N . ASN A 1 124 ? -12.815 -3.157 17.046 1.00 84.31 124 ASN A N 1
ATOM 891 C CA . ASN A 1 124 ? -12.939 -3.126 18.502 1.00 84.31 124 ASN A CA 1
ATOM 892 C C . ASN A 1 124 ? -13.776 -1.939 19.007 1.00 84.31 124 ASN A C 1
ATOM 894 O O . ASN A 1 124 ? -14.460 -2.075 20.024 1.00 84.31 124 ASN A O 1
ATOM 898 N N . ASN A 1 125 ? -13.791 -0.814 18.285 1.00 81.75 125 ASN A N 1
ATOM 899 C CA . ASN A 1 125 ? -14.663 0.326 18.584 1.00 81.75 125 ASN A CA 1
ATOM 900 C C . ASN A 1 125 ? -16.154 0.030 18.342 1.00 81.75 125 ASN A C 1
ATOM 902 O O . ASN A 1 125 ? -16.986 0.676 18.968 1.00 81.75 125 ASN A O 1
ATOM 906 N N . TYR A 1 126 ? -16.514 -0.952 17.502 1.00 76.56 126 TYR A N 1
ATOM 907 C CA . TYR A 1 126 ? -17.919 -1.364 17.325 1.00 76.56 126 TYR A CA 1
ATOM 908 C C . TYR A 1 126 ? -18.524 -1.933 18.616 1.00 76.56 126 TYR A C 1
ATOM 910 O O . TYR A 1 126 ? -19.697 -1.729 18.903 1.00 76.56 126 TYR A O 1
ATOM 918 N N . LYS A 1 127 ? -17.713 -2.634 19.420 1.00 64.88 127 LYS A N 1
ATOM 919 C CA . LYS A 1 127 ? -18.139 -3.240 20.693 1.00 64.88 127 LYS A CA 1
ATOM 920 C C . LYS A 1 127 ? -18.243 -2.225 21.841 1.00 64.88 127 LYS A C 1
ATOM 922 O O . LYS A 1 127 ? -18.599 -2.605 22.952 1.00 64.88 127 LYS A O 1
ATOM 927 N N . ARG A 1 128 ? -17.861 -0.968 21.598 1.00 62.53 128 ARG A N 1
ATOM 928 C CA . ARG A 1 128 ? -17.884 0.138 22.560 1.00 62.53 128 ARG A CA 1
ATOM 929 C C . ARG A 1 128 ? -19.003 1.095 22.147 1.00 62.53 128 ARG A C 1
ATOM 931 O O . ARG A 1 128 ? -18.769 2.052 21.404 1.00 62.53 128 ARG A O 1
ATOM 938 N N . VAL A 1 129 ? -20.221 0.750 22.556 1.00 53.03 129 VAL A N 1
ATOM 939 C CA . VAL A 1 129 ? -21.433 1.573 22.430 1.00 53.03 129 VAL A CA 1
ATOM 940 C C . VAL A 1 129 ? -21.886 1.940 23.829 1.00 53.03 129 VAL A C 1
ATOM 942 O O . VAL A 1 129 ? -21.884 1.019 24.678 1.00 53.03 129 VAL A O 1
#

Solvent-accessible surface area (backbone atoms only — not comparable to full-atom values): 6140 Å² total; per-residue (Å²): 132,84,80,78,56,77,66,74,67,58,18,43,57,31,20,55,54,26,50,56,24,48,57,52,23,51,57,50,47,51,54,50,24,51,54,52,14,54,53,30,30,76,77,65,34,62,75,47,12,54,54,41,34,53,54,41,48,52,53,48,52,52,38,49,52,38,51,52,50,36,36,57,37,20,67,46,24,82,45,99,54,3,47,60,39,10,51,50,17,32,53,35,13,52,52,31,21,61,58,20,56,80,65,66,33,64,40,26,38,51,24,11,52,33,31,32,55,19,10,54,47,10,37,57,29,56,78,38,121

Mean predicted aligned error: 5.66 Å

Radius of gyration: 17.95 Å; Cα contacts (8 Å, |Δi|>4): 210; chains: 1; bounding box: 42×18×64 Å

Sequence (129 aa):
MSQQKEKSNAPWILGIIGLFLTILHFACAFLCSAGLAATKVATEGEAAGDKMMEAGMGVTYLVIGIMVLCFILSFFCKSKSSRTTGVLMILGGIVAGALSCVYLSIPGLAAGFVYLFGGISSINNYKRV

Secondary structure (DSSP, 8-state):
-----PPPSHHHHHHHHHHHHHHHHHHHHHHHHHHHHHHHHHHH-HHHHHHHHHHHHHHHHHHHHHHHHHHHHHHHTTSTTHHHHHHHHHHHHHHHHHHHHHTT-HHHHHHHHHHHHHHHHHHHHHT--

pLDDT: mean 86.95, std 10.11, range [39.5, 95.12]